Protein AF-A0A940RL13-F1 (afdb_monomer)

Structure (mmCIF, N/CA/C/O backbone):
data_AF-A0A940RL13-F1
#
_entry.id   AF-A0A940RL13-F1
#
loop_
_atom_site.group_PDB
_atom_site.id
_atom_site.type_symbol
_atom_site.label_atom_id
_atom_site.label_alt_id
_atom_site.label_comp_id
_atom_site.label_asym_id
_atom_site.label_entity_id
_atom_site.label_seq_id
_atom_site.pdbx_PDB_ins_code
_atom_site.Cartn_x
_atom_site.Cartn_y
_atom_site.Cartn_z
_atom_site.occupancy
_atom_site.B_iso_or_equiv
_atom_site.auth_seq_id
_atom_site.auth_comp_id
_atom_site.auth_asym_id
_atom_site.auth_atom_id
_atom_site.pdbx_PDB_model_num
ATOM 1 N N . VAL A 1 1 ? 12.284 7.399 19.254 1.00 40.88 1 VAL A N 1
ATOM 2 C CA . VAL A 1 1 ? 10.807 7.365 19.221 1.00 40.88 1 VAL A CA 1
ATOM 3 C C . VAL A 1 1 ? 10.399 5.903 19.223 1.00 40.88 1 VAL A C 1
ATOM 5 O O . VAL A 1 1 ? 10.603 5.242 18.223 1.00 40.88 1 VAL A O 1
ATOM 8 N N . GLN A 1 2 ? 10.009 5.379 20.385 1.00 35.00 2 GLN A N 1
ATOM 9 C CA . GLN A 1 2 ? 9.310 4.099 20.579 1.00 35.00 2 GLN A CA 1
ATOM 10 C C . GLN A 1 2 ? 9.005 4.030 22.080 1.00 35.00 2 GLN A C 1
ATOM 12 O O . GLN A 1 2 ? 9.898 3.815 22.903 1.00 35.00 2 GLN A O 1
ATOM 17 N N . GLN A 1 3 ? 7.773 4.398 22.438 1.00 38.47 3 GLN A N 1
ATOM 18 C CA . GLN A 1 3 ? 7.224 4.190 23.774 1.00 38.47 3 GLN A CA 1
ATOM 19 C C . GLN A 1 3 ? 6.651 2.775 23.793 1.00 38.47 3 GLN A C 1
ATOM 21 O O . GLN A 1 3 ? 5.672 2.496 23.108 1.00 38.47 3 GLN A O 1
ATOM 26 N N . GLN A 1 4 ? 7.290 1.881 24.542 1.00 43.41 4 GLN A N 1
ATOM 27 C CA . GLN A 1 4 ? 6.760 0.554 24.825 1.00 43.41 4 GLN A CA 1
ATOM 28 C C . GLN A 1 4 ? 5.646 0.729 25.868 1.00 43.41 4 GLN A C 1
ATOM 30 O O . GLN A 1 4 ? 5.926 0.920 27.049 1.00 43.41 4 GLN A O 1
ATOM 35 N N . HIS A 1 5 ? 4.389 0.749 25.425 1.00 49.38 5 HIS A N 1
ATOM 36 C CA . HIS A 1 5 ? 3.234 0.679 26.318 1.00 49.38 5 HIS A CA 1
ATOM 37 C C . HIS A 1 5 ? 3.115 -0.760 26.831 1.00 49.38 5 HIS A C 1
ATOM 39 O O . HIS A 1 5 ? 2.749 -1.659 26.078 1.00 49.38 5 HIS A O 1
ATOM 45 N N . VAL A 1 6 ? 3.454 -0.980 28.100 1.00 41.53 6 VAL A N 1
ATOM 46 C CA . VAL A 1 6 ? 3.136 -2.218 28.819 1.00 41.53 6 VAL A CA 1
ATOM 47 C C . VAL A 1 6 ? 1.860 -1.931 29.604 1.00 41.53 6 VAL A C 1
ATOM 49 O O . VAL A 1 6 ? 1.894 -1.181 30.577 1.00 41.53 6 VAL A O 1
ATOM 52 N N . LEU A 1 7 ? 0.722 -2.441 29.129 1.00 40.34 7 LEU A N 1
ATOM 53 C CA . LEU A 1 7 ? -0.532 -2.412 29.880 1.00 40.34 7 LEU A CA 1
ATOM 54 C C . LEU A 1 7 ? -0.544 -3.622 30.819 1.00 40.34 7 LEU A C 1
ATOM 56 O O . LEU A 1 7 ? -0.651 -4.752 30.350 1.00 40.34 7 LEU A O 1
ATOM 60 N N . ASP A 1 8 ? -0.437 -3.383 32.123 1.00 38.22 8 ASP A N 1
ATOM 61 C CA . ASP A 1 8 ? -0.826 -4.353 33.149 1.00 38.22 8 ASP A CA 1
ATOM 62 C C . ASP A 1 8 ? -2.214 -3.970 33.692 1.00 38.22 8 ASP A C 1
ATOM 64 O O . ASP A 1 8 ? -2.566 -2.789 33.769 1.00 38.22 8 ASP A O 1
ATOM 68 N N . VAL A 1 9 ? -3.008 -4.985 34.028 1.00 47.19 9 VAL A N 1
ATOM 69 C CA . VAL A 1 9 ? -4.475 -5.043 34.211 1.00 47.19 9 VAL A CA 1
ATOM 70 C C . VAL A 1 9 ? -4.985 -4.261 35.443 1.00 47.19 9 VAL A C 1
ATOM 72 O O . VAL A 1 9 ? -6.098 -4.446 35.920 1.00 47.19 9 VAL A O 1
ATOM 75 N N . ALA A 1 10 ? -4.212 -3.303 35.943 1.00 46.81 10 ALA A N 1
ATOM 76 C CA . ALA A 1 10 ? -4.573 -2.474 37.084 1.00 46.81 10 ALA A CA 1
ATOM 77 C C . ALA A 1 10 ? -4.291 -0.990 36.826 1.00 46.81 10 ALA A C 1
ATOM 79 O O . ALA A 1 10 ? -3.520 -0.400 37.564 1.00 46.81 10 ALA A O 1
ATOM 80 N N . GLY A 1 11 ? -4.897 -0.383 35.795 1.00 46.47 11 GLY A N 1
ATOM 81 C CA . GLY A 1 11 ? -5.162 1.071 35.693 1.00 46.47 11 GLY A CA 1
ATOM 82 C C . GLY A 1 11 ? -4.021 2.062 35.996 1.00 46.47 11 GLY A C 1
ATOM 83 O O . GLY A 1 11 ? -4.283 3.238 36.244 1.00 46.47 11 GLY A O 1
ATOM 84 N N . GLN A 1 12 ? -2.764 1.621 36.015 1.00 47.00 12 GLN A N 1
ATOM 85 C CA . GLN A 1 12 ? -1.610 2.404 36.439 1.00 47.00 12 GLN A CA 1
ATOM 86 C C . GLN A 1 12 ? -0.786 2.763 35.207 1.00 47.00 12 GLN A C 1
ATOM 88 O O . GLN A 1 12 ? 0.072 2.004 34.765 1.00 47.00 12 GLN A O 1
ATOM 93 N N . HIS A 1 13 ? -1.030 3.950 34.653 1.00 48.72 13 HIS A N 1
ATOM 94 C CA . HIS A 1 13 ? -0.157 4.521 33.633 1.00 48.72 13 HIS A CA 1
ATOM 95 C C . HIS A 1 13 ? 1.054 5.176 34.306 1.00 48.72 13 HIS A C 1
ATOM 97 O O . HIS A 1 13 ? 0.957 6.259 34.884 1.00 48.72 13 HIS A O 1
ATOM 103 N N . THR A 1 14 ? 2.211 4.520 34.236 1.00 49.84 14 THR A N 1
ATOM 104 C CA . THR A 1 14 ? 3.496 5.095 34.649 1.00 49.84 14 THR A CA 1
ATOM 105 C C . THR A 1 14 ? 4.207 5.683 33.429 1.00 49.84 14 THR A C 1
ATOM 107 O O . THR A 1 14 ? 4.669 4.970 32.543 1.00 49.84 14 THR A O 1
ATOM 110 N N . ALA A 1 15 ? 4.295 7.013 33.359 1.00 57.09 15 ALA A N 1
ATOM 111 C CA . ALA A 1 15 ? 5.111 7.705 32.363 1.00 57.09 15 ALA A CA 1
ATOM 112 C C . ALA A 1 15 ? 6.451 8.114 32.999 1.00 57.09 15 ALA A C 1
ATOM 114 O O . ALA A 1 15 ? 6.479 8.855 33.983 1.00 57.09 15 ALA A O 1
ATOM 115 N N . LYS A 1 16 ? 7.569 7.622 32.448 1.00 54.94 16 LYS A N 1
ATOM 116 C CA . LYS A 1 16 ? 8.929 7.915 32.927 1.00 54.94 16 LYS A CA 1
ATOM 117 C C . LYS A 1 16 ? 9.652 8.850 31.962 1.00 54.94 16 LYS A C 1
ATOM 119 O O . LYS A 1 16 ? 9.916 8.485 30.816 1.00 54.94 16 LYS A O 1
ATOM 124 N N . ASP A 1 17 ? 10.016 10.039 32.438 1.00 56.97 17 ASP A N 1
ATOM 125 C CA . ASP A 1 17 ? 10.843 10.980 31.681 1.00 56.97 17 ASP A CA 1
ATOM 126 C C . ASP A 1 17 ? 12.296 10.473 31.594 1.00 56.97 17 ASP A C 1
ATOM 128 O O . ASP A 1 17 ? 12.980 10.288 32.606 1.00 56.97 17 ASP A O 1
ATOM 132 N N . LYS A 1 18 ? 12.783 10.238 30.367 1.00 60.12 18 LYS A N 1
ATOM 133 C CA . LYS A 1 18 ? 14.113 9.658 30.097 1.00 60.12 18 LYS A CA 1
ATOM 134 C C . LYS A 1 18 ? 15.297 10.595 30.392 1.00 60.12 18 LYS A C 1
ATOM 136 O O . LYS A 1 18 ? 16.425 10.114 30.392 1.00 60.12 18 LYS A O 1
ATOM 141 N N . LYS A 1 19 ? 15.090 11.899 30.615 1.00 53.28 19 LYS A N 1
ATOM 142 C CA . LYS A 1 19 ? 16.177 12.871 30.856 1.00 53.28 19 LYS A CA 1
ATOM 143 C C . LYS A 1 19 ? 16.410 13.155 32.335 1.00 53.28 19 LYS A C 1
ATOM 145 O O . LYS A 1 19 ? 17.536 13.444 32.723 1.00 53.28 19 LYS A O 1
ATOM 150 N N . THR A 1 20 ? 15.359 13.109 33.146 1.00 64.19 20 THR A N 1
ATOM 151 C CA . THR A 1 20 ? 15.412 13.567 34.544 1.00 64.19 20 THR A CA 1
ATOM 152 C C . THR A 1 20 ? 15.203 12.454 35.567 1.00 64.19 20 THR A C 1
ATOM 154 O O . THR A 1 20 ? 15.427 12.680 36.754 1.00 64.19 20 THR A O 1
ATOM 157 N N . GLY A 1 21 ? 14.782 11.259 35.132 1.00 59.19 21 GLY A N 1
ATOM 158 C CA . GLY A 1 21 ? 14.580 10.094 36.001 1.00 59.19 21 GLY A CA 1
ATOM 159 C C . GLY A 1 21 ? 13.441 10.246 37.015 1.00 59.19 21 GLY A C 1
ATOM 160 O O . GLY A 1 21 ? 13.235 9.350 37.828 1.00 59.19 21 GLY A O 1
ATOM 161 N N . LYS A 1 22 ? 12.701 11.361 36.976 1.00 48.59 22 LYS A N 1
ATOM 162 C CA . LYS A 1 22 ? 11.589 11.641 37.884 1.00 48.59 22 LYS A CA 1
ATOM 163 C C . LYS A 1 22 ? 10.334 10.920 37.402 1.00 48.59 22 LYS A C 1
ATOM 165 O O . LYS A 1 22 ? 9.894 11.108 36.270 1.00 48.59 22 LYS A O 1
ATOM 170 N N . GLU A 1 23 ? 9.761 10.114 38.283 1.00 54.97 23 GLU A N 1
ATOM 171 C CA . GLU A 1 23 ? 8.520 9.377 3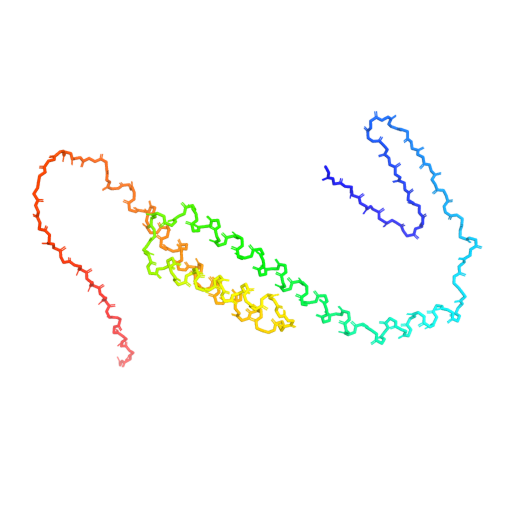8.055 1.00 54.97 23 GLU A CA 1
ATOM 172 C C . GLU A 1 23 ? 7.354 10.206 38.607 1.00 54.97 23 GLU A C 1
ATOM 174 O O . GLU A 1 23 ? 7.341 10.568 39.783 1.00 54.97 23 GLU A O 1
ATOM 179 N N . GLN A 1 24 ? 6.393 10.559 37.752 1.00 48.66 24 GLN A N 1
ATOM 180 C CA . GLN A 1 24 ? 5.153 11.219 38.164 1.00 48.66 24 GLN A CA 1
ATOM 181 C C . GLN A 1 24 ? 4.047 10.164 38.180 1.00 48.66 24 GLN A C 1
ATOM 183 O O . GLN A 1 24 ? 3.659 9.643 37.134 1.00 48.66 24 GLN A O 1
ATOM 188 N N . LYS A 1 25 ? 3.573 9.807 39.377 1.00 48.78 25 LYS A N 1
ATOM 189 C CA . LYS A 1 25 ? 2.504 8.823 39.566 1.00 48.78 25 LYS A CA 1
ATOM 190 C C . LYS A 1 25 ? 1.153 9.526 39.455 1.00 48.78 25 LYS A C 1
ATOM 192 O O . LYS A 1 25 ? 0.748 10.231 40.375 1.00 48.78 25 LYS A O 1
ATOM 197 N N . VAL A 1 26 ? 0.463 9.330 38.335 1.00 51.97 26 VAL A N 1
ATOM 198 C CA . VAL A 1 26 ? -0.930 9.762 38.168 1.00 51.97 26 VAL A CA 1
ATOM 199 C C . VAL A 1 26 ? -1.825 8.597 38.584 1.00 51.97 26 VAL A C 1
ATOM 201 O O . VAL A 1 26 ? -1.877 7.569 37.917 1.00 51.97 26 VAL A O 1
ATOM 204 N N . GLU A 1 27 ? -2.483 8.728 39.733 1.00 48.16 27 GLU A N 1
ATOM 205 C CA . GLU A 1 27 ? -3.455 7.752 40.227 1.00 48.16 27 GLU A CA 1
ATOM 206 C C . GLU A 1 27 ? -4.836 8.095 39.658 1.00 48.16 27 GLU A C 1
ATOM 208 O O . GLU A 1 27 ? -5.444 9.095 40.047 1.00 48.16 27 GLU A O 1
ATOM 213 N N . ILE A 1 28 ? -5.332 7.283 38.720 1.00 55.66 28 ILE A N 1
ATOM 214 C CA . ILE A 1 28 ? -6.688 7.438 38.188 1.00 55.66 28 ILE A CA 1
ATOM 215 C C . ILE A 1 28 ? -7.664 6.838 39.202 1.00 55.66 28 ILE A C 1
ATOM 217 O O . ILE A 1 28 ? -7.886 5.630 39.245 1.00 55.66 28 ILE A O 1
ATOM 221 N N . LYS A 1 29 ? -8.243 7.692 40.051 1.00 49.25 29 LYS A N 1
ATOM 222 C CA . LYS A 1 29 ? -9.356 7.311 40.927 1.00 49.25 29 LYS A CA 1
ATOM 223 C C . LYS A 1 29 ? -10.617 7.188 40.072 1.00 49.25 29 LYS A C 1
ATOM 225 O O . LYS A 1 29 ? -11.125 8.192 39.579 1.00 49.25 29 LYS A O 1
ATOM 230 N N . ALA A 1 30 ? -11.109 5.965 39.886 1.00 57.44 30 ALA A N 1
ATOM 231 C CA . ALA A 1 30 ? -12.357 5.672 39.182 1.00 57.44 30 ALA A CA 1
ATOM 232 C C . ALA A 1 30 ? -13.565 6.175 39.998 1.00 57.44 30 ALA A C 1
ATOM 234 O O . ALA A 1 30 ? -14.191 5.426 40.738 1.00 57.44 30 ALA A O 1
ATOM 235 N N . GLY A 1 31 ? -13.847 7.478 39.927 1.00 57.78 31 GLY A N 1
ATOM 236 C CA . GLY A 1 31 ? -14.947 8.129 40.649 1.00 57.78 31 GLY A CA 1
ATOM 237 C C . GLY A 1 31 ? -16.242 8.297 39.847 1.00 57.78 31 GLY A C 1
ATOM 238 O O . GLY A 1 31 ? -17.158 8.951 40.325 1.00 57.78 31 GLY A O 1
ATOM 239 N N . SER A 1 32 ? -16.321 7.766 38.626 1.00 59.91 32 SER A N 1
ATOM 240 C CA . SER A 1 32 ? -17.469 7.928 37.724 1.00 59.91 32 SER A CA 1
ATOM 241 C C . SER A 1 32 ? -17.400 6.855 36.635 1.00 59.91 32 SER A C 1
ATOM 243 O O . SER A 1 32 ? -16.979 7.126 35.511 1.00 59.91 32 SER A O 1
ATOM 245 N N . GLY A 1 33 ? -17.705 5.610 36.998 1.00 72.81 33 GLY A N 1
ATOM 246 C CA . GLY A 1 33 ? -17.851 4.522 36.031 1.00 72.81 33 GLY A CA 1
ATOM 247 C C . GLY A 1 33 ? -19.223 4.566 35.360 1.00 72.81 33 GLY A C 1
ATOM 248 O O . GLY A 1 33 ? -20.186 5.021 35.974 1.00 72.81 33 GLY A O 1
ATOM 249 N N . LEU A 1 34 ? -19.283 4.091 34.114 1.00 70.69 34 LEU A N 1
ATOM 250 C CA . LEU A 1 34 ? -20.528 3.802 33.397 1.00 70.69 34 LEU A CA 1
ATOM 251 C C . LEU A 1 34 ? -21.425 2.912 34.270 1.00 70.69 34 LEU A C 1
ATOM 253 O O . LEU A 1 34 ? -20.926 1.982 34.907 1.00 70.69 34 LEU A O 1
ATOM 257 N N . SER A 1 35 ? -22.726 3.189 34.304 1.00 78.88 35 SER A N 1
ATOM 258 C CA . SER A 1 35 ? -23.694 2.287 34.938 1.00 78.88 35 SER A CA 1
ATOM 259 C C . SER A 1 35 ? -23.798 0.961 34.176 1.00 78.88 35 SER A C 1
ATOM 261 O O . SER A 1 35 ? -23.506 0.908 32.982 1.00 78.88 35 SER A O 1
ATOM 263 N N . ASP A 1 36 ? -24.245 -0.114 34.833 1.00 75.25 36 ASP A N 1
ATOM 264 C CA . ASP A 1 36 ? -24.417 -1.426 34.185 1.00 75.25 36 ASP A CA 1
ATOM 265 C C . ASP A 1 36 ? -25.335 -1.348 32.946 1.00 75.25 36 ASP A C 1
ATOM 267 O O . ASP A 1 36 ? -25.079 -2.012 31.941 1.00 75.25 36 ASP A O 1
ATOM 271 N N . ASP A 1 37 ? -26.349 -0.476 32.975 1.00 78.94 37 ASP A N 1
ATOM 272 C CA . ASP A 1 37 ? -27.237 -0.200 31.838 1.00 78.94 37 ASP A CA 1
ATOM 273 C C . ASP A 1 37 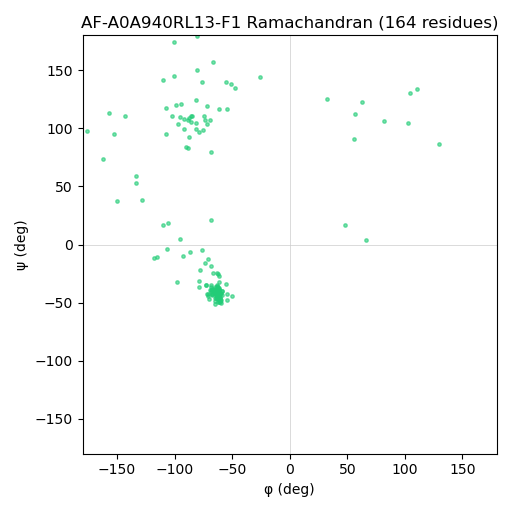? -26.513 0.505 30.675 1.00 78.94 37 ASP A C 1
ATOM 275 O O . ASP A 1 37 ? -26.748 0.193 29.505 1.00 78.94 37 ASP A O 1
ATOM 279 N N . GLU A 1 38 ? -25.612 1.447 30.971 1.00 78.88 38 GLU A N 1
ATOM 280 C CA . GLU A 1 38 ? -24.761 2.086 29.960 1.00 78.88 38 GLU A CA 1
ATOM 281 C C . GLU A 1 38 ? -23.740 1.101 29.386 1.00 78.88 38 GLU A C 1
ATOM 283 O O . GLU A 1 38 ? -23.523 1.094 28.176 1.00 78.88 38 GLU A O 1
ATOM 288 N N . ILE A 1 39 ? -23.170 0.225 30.220 1.00 80.31 39 ILE A N 1
ATOM 289 C CA . ILE A 1 39 ? -22.266 -0.842 29.778 1.00 80.31 39 ILE A CA 1
ATOM 290 C C . ILE A 1 39 ? -23.000 -1.781 28.817 1.00 80.31 39 ILE A C 1
ATOM 292 O O . ILE A 1 39 ? -22.483 -2.069 27.740 1.00 80.31 39 ILE A O 1
ATOM 296 N N . GLN A 1 40 ? -24.213 -2.228 29.153 1.00 82.06 40 GLN A N 1
ATOM 297 C CA . GLN A 1 40 ? -24.986 -3.112 28.276 1.00 82.06 40 GLN A CA 1
ATOM 298 C C . GLN A 1 40 ? -25.376 -2.445 26.955 1.00 82.06 40 GLN A C 1
ATOM 300 O O . GLN A 1 40 ? -25.283 -3.088 25.908 1.00 82.06 40 GLN A O 1
ATOM 305 N N . ARG A 1 41 ? -25.754 -1.159 26.977 1.00 84.94 41 ARG A N 1
ATOM 306 C CA . ARG A 1 41 ? -26.000 -0.396 25.742 1.00 84.94 41 ARG A CA 1
ATOM 307 C C . ARG A 1 41 ? -24.744 -0.280 24.887 1.00 84.94 41 ARG A C 1
ATOM 309 O O . ARG A 1 41 ? -24.805 -0.586 23.705 1.00 84.94 41 ARG A O 1
ATOM 316 N N . MET A 1 42 ? -23.600 0.061 25.482 1.00 82.50 42 MET A N 1
ATOM 317 C CA . MET A 1 42 ? -22.331 0.139 24.752 1.00 82.50 42 MET A CA 1
ATOM 318 C C . MET A 1 42 ? -21.912 -1.208 24.159 1.00 82.50 42 MET A C 1
ATOM 320 O O . MET A 1 42 ? -21.368 -1.238 23.060 1.00 82.50 42 MET A O 1
ATOM 324 N N . VAL A 1 43 ? -22.169 -2.321 24.856 1.00 85.38 43 VAL A N 1
ATOM 325 C CA . VAL A 1 43 ? -21.905 -3.663 24.319 1.00 85.38 43 VAL A CA 1
ATOM 326 C C . VAL A 1 43 ? -22.798 -3.934 23.112 1.00 85.38 43 VAL A C 1
ATOM 328 O O . VAL A 1 43 ? -22.269 -4.283 22.064 1.00 85.38 43 VAL A O 1
ATOM 331 N N . ALA A 1 44 ? -24.113 -3.729 23.227 1.00 86.44 44 ALA A N 1
ATOM 332 C CA . ALA A 1 44 ? -25.059 -3.972 22.136 1.00 86.44 44 ALA A CA 1
ATOM 333 C C . ALA A 1 44 ? -24.770 -3.101 20.900 1.00 86.44 44 ALA A C 1
ATOM 335 O O . ALA A 1 44 ? -24.758 -3.613 19.779 1.00 86.44 44 ALA A O 1
ATOM 336 N N . ASP A 1 45 ? -24.466 -1.818 21.106 1.00 81.81 45 ASP A N 1
ATOM 337 C CA . ASP A 1 45 ? -24.097 -0.892 20.033 1.00 81.81 45 ASP A CA 1
ATOM 338 C C . ASP A 1 45 ? -22.779 -1.324 19.368 1.00 81.81 45 ASP A C 1
ATOM 340 O O . ASP A 1 45 ? -22.679 -1.371 18.140 1.00 81.81 45 ASP A O 1
ATOM 344 N N . ALA A 1 46 ? -21.779 -1.735 20.157 1.00 82.94 46 ALA A N 1
ATOM 345 C CA . ALA A 1 46 ? -20.526 -2.262 19.622 1.00 82.94 46 ALA A CA 1
ATOM 346 C C . ALA A 1 46 ? -20.730 -3.560 18.827 1.00 82.94 46 ALA A C 1
ATOM 348 O O . ALA A 1 46 ? -20.036 -3.781 17.838 1.00 82.94 46 ALA A O 1
ATOM 349 N N . GLU A 1 47 ? -21.666 -4.430 19.222 1.00 82.88 47 GLU A N 1
ATOM 350 C CA . GLU A 1 47 ? -21.983 -5.637 18.451 1.00 82.88 47 GLU A CA 1
ATOM 351 C C . GLU A 1 47 ? -22.660 -5.305 17.122 1.00 82.88 47 GLU A C 1
ATOM 353 O O . GLU A 1 47 ? -22.321 -5.914 16.105 1.00 82.88 47 GLU A O 1
ATOM 358 N N . ALA A 1 48 ? -23.579 -4.336 17.130 1.00 84.25 48 ALA A N 1
ATOM 359 C CA . ALA A 1 48 ? -24.315 -3.903 15.949 1.00 84.25 48 ALA A CA 1
ATOM 360 C C . ALA A 1 48 ? -23.395 -3.271 14.891 1.00 84.25 48 ALA A C 1
ATOM 362 O O . ALA A 1 48 ? -23.578 -3.513 13.699 1.00 84.25 48 ALA A O 1
ATOM 363 N N . HIS A 1 49 ? -22.373 -2.524 15.320 1.00 83.56 49 HIS A N 1
ATOM 364 C CA . HIS A 1 49 ? -21.414 -1.872 14.422 1.00 83.56 49 HIS A CA 1
ATOM 365 C C . HIS A 1 49 ? -20.158 -2.701 14.130 1.00 83.56 49 HIS A C 1
ATOM 367 O O . HIS A 1 49 ? -19.421 -2.388 13.197 1.00 83.56 49 HIS A O 1
ATOM 373 N N . ARG A 1 50 ? -19.935 -3.812 14.846 1.00 84.69 50 ARG A N 1
ATOM 374 C CA . ARG A 1 50 ? -18.745 -4.669 14.703 1.00 84.69 50 ARG A CA 1
ATOM 375 C C . ARG A 1 50 ? -18.449 -5.065 13.259 1.00 84.69 50 ARG A C 1
ATOM 377 O O . ARG A 1 50 ? -17.291 -5.078 12.848 1.00 84.69 50 ARG A O 1
ATOM 384 N N . GLU A 1 51 ? -19.471 -5.459 12.503 1.00 82.19 51 GLU A N 1
ATOM 385 C C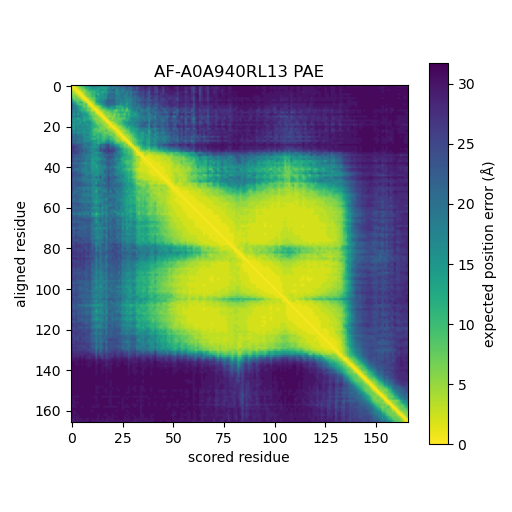A . GLU A 1 51 ? -19.284 -5.906 11.119 1.00 82.19 51 GLU A CA 1
ATOM 386 C C . GLU A 1 51 ? -18.972 -4.752 10.163 1.00 82.19 51 GLU A C 1
ATOM 388 O O . GLU A 1 51 ? -18.194 -4.929 9.225 1.00 82.19 51 GLU A O 1
ATOM 393 N N . GLU A 1 52 ? -19.558 -3.579 10.397 1.00 82.62 52 GLU A N 1
ATOM 394 C CA . GLU A 1 52 ? -19.307 -2.371 9.611 1.00 82.62 52 GLU A CA 1
ATOM 395 C C . GLU A 1 52 ? -17.899 -1.833 9.883 1.00 82.62 52 GLU A C 1
ATOM 397 O O . GLU A 1 52 ? -17.124 -1.640 8.945 1.00 82.62 52 GLU A O 1
ATOM 402 N N . ASP A 1 53 ? -1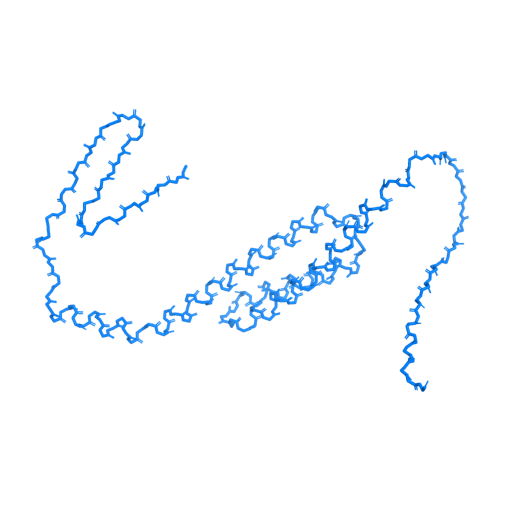7.520 -1.735 11.159 1.00 86.19 53 ASP A N 1
ATOM 403 C CA . ASP A 1 53 ? -16.178 -1.348 11.596 1.00 86.19 53 ASP A CA 1
ATOM 404 C C . ASP A 1 53 ? -15.119 -2.305 11.051 1.00 86.19 53 ASP A C 1
ATOM 406 O O . ASP A 1 53 ? -14.060 -1.876 10.592 1.00 86.19 53 ASP A O 1
ATOM 410 N N . LYS A 1 54 ? -15.409 -3.613 11.039 1.00 86.56 54 LYS A N 1
ATOM 411 C CA . LYS A 1 54 ? -14.509 -4.615 10.463 1.00 86.56 54 LYS A CA 1
ATOM 412 C C . LYS A 1 54 ? -14.319 -4.400 8.962 1.00 86.56 54 LYS A C 1
ATOM 414 O O . LYS A 1 54 ? -13.184 -4.409 8.494 1.00 86.56 54 LYS A O 1
ATOM 419 N N . LYS A 1 55 ? -15.397 -4.168 8.206 1.00 86.38 55 LYS A N 1
ATOM 420 C CA . LYS A 1 55 ? -15.310 -3.882 6.762 1.00 86.38 55 LYS A CA 1
ATOM 421 C C . LYS A 1 55 ? -14.533 -2.598 6.488 1.00 86.38 55 LYS A C 1
ATOM 423 O O . LYS A 1 55 ? -13.691 -2.579 5.593 1.00 86.38 55 LYS A O 1
ATOM 428 N N . PHE A 1 56 ? -14.777 -1.549 7.270 1.00 87.56 56 PHE A N 1
ATOM 429 C CA . PHE A 1 56 ? -14.051 -0.290 7.150 1.00 87.56 56 PHE A CA 1
ATOM 430 C C . PHE A 1 56 ? -12.562 -0.466 7.471 1.00 87.56 56 PHE A C 1
ATOM 432 O O . PHE A 1 56 ? -11.704 -0.000 6.722 1.00 87.56 56 PHE A O 1
ATOM 439 N N . HIS A 1 57 ? -12.243 -1.197 8.540 1.00 90.00 57 HIS A N 1
ATOM 440 C CA . HIS A 1 57 ? -10.867 -1.503 8.916 1.00 90.00 57 HIS A CA 1
ATOM 441 C C . HIS A 1 57 ? -10.137 -2.286 7.820 1.00 90.00 57 HIS A C 1
ATOM 443 O O . HIS A 1 57 ? -9.022 -1.930 7.446 1.00 90.00 57 HIS A O 1
ATOM 449 N N . GLU A 1 58 ? -10.783 -3.308 7.257 1.00 90.31 58 GLU A N 1
ATOM 450 C CA . GLU A 1 58 ? -10.233 -4.091 6.149 1.00 90.31 58 GLU A CA 1
ATOM 451 C C . GLU A 1 58 ? -10.019 -3.246 4.885 1.00 90.31 58 GLU A C 1
ATOM 453 O O . GLU A 1 58 ? -9.003 -3.408 4.210 1.00 90.31 58 GLU A O 1
ATOM 458 N N . LEU A 1 59 ? -10.928 -2.317 4.572 1.00 90.75 59 LEU A N 1
ATOM 459 C CA . LEU A 1 59 ? -10.765 -1.387 3.451 1.00 90.75 59 LEU A CA 1
ATOM 460 C C . LEU A 1 59 ? -9.568 -0.451 3.667 1.00 90.75 59 LEU A C 1
ATOM 462 O O . LEU A 1 59 ? -8.753 -0.265 2.765 1.00 90.75 59 LEU A O 1
ATOM 466 N N . VAL A 1 60 ? -9.435 0.127 4.863 1.00 92.19 60 VAL A N 1
ATOM 467 C CA . VAL A 1 60 ? -8.302 1.000 5.210 1.00 92.19 60 VAL A CA 1
ATOM 468 C C . VAL A 1 60 ? -6.985 0.227 5.166 1.00 92.19 60 VAL A C 1
ATOM 470 O O . VAL A 1 60 ? -5.981 0.745 4.676 1.00 92.19 60 VAL A O 1
ATOM 473 N N . GLN A 1 61 ? -6.972 -1.020 5.634 1.00 92.25 61 GLN A N 1
ATOM 474 C CA . GLN A 1 61 ? -5.799 -1.882 5.542 1.00 92.25 61 GLN A CA 1
ATOM 475 C C . GLN A 1 61 ? -5.415 -2.155 4.082 1.00 92.25 61 GLN A C 1
ATOM 477 O O . GLN A 1 61 ? -4.244 -1.994 3.737 1.00 92.25 61 GLN A O 1
ATOM 482 N N . ALA A 1 62 ? -6.386 -2.495 3.228 1.00 92.75 62 ALA A N 1
ATOM 483 C CA . ALA A 1 62 ? -6.156 -2.709 1.801 1.00 92.75 62 ALA A CA 1
ATOM 484 C C . ALA A 1 62 ? -5.612 -1.443 1.114 1.00 92.75 62 ALA A C 1
ATOM 486 O O . ALA A 1 62 ? -4.653 -1.526 0.350 1.00 92.75 62 ALA A O 1
ATOM 487 N N . ARG A 1 63 ? -6.153 -0.259 1.442 1.00 93.31 63 ARG A N 1
ATOM 488 C CA . ARG A 1 63 ? -5.648 1.033 0.943 1.00 93.31 63 ARG A CA 1
ATOM 489 C C . ARG A 1 63 ? -4.196 1.280 1.336 1.00 93.31 63 ARG A C 1
ATOM 491 O O . ARG A 1 63 ? -3.375 1.546 0.470 1.00 93.31 63 ARG A O 1
ATOM 498 N N . ASN A 1 64 ? -3.861 1.118 2.616 1.00 93.94 64 ASN A N 1
ATOM 499 C CA . ASN A 1 64 ? -2.492 1.320 3.101 1.00 93.94 64 ASN A CA 1
ATOM 500 C C . ASN A 1 64 ? -1.492 0.347 2.457 1.00 93.94 64 ASN A C 1
ATOM 502 O O . ASN A 1 64 ? -0.360 0.726 2.161 1.00 93.94 64 ASN A O 1
ATOM 506 N N . GLN A 1 65 ? -1.895 -0.910 2.248 1.00 92.94 65 GLN A N 1
ATOM 507 C CA . GLN A 1 65 ? -1.070 -1.898 1.550 1.00 92.94 65 GLN A CA 1
ATOM 508 C C . GLN A 1 65 ? -0.842 -1.501 0.089 1.00 92.94 65 GLN A C 1
ATOM 510 O O . GLN A 1 65 ? 0.297 -1.513 -0.376 1.00 92.94 65 GLN A O 1
ATOM 515 N N . ALA A 1 66 ? -1.901 -1.097 -0.610 1.00 93.44 66 ALA A N 1
ATOM 516 C CA . ALA A 1 66 ? -1.829 -0.642 -1.992 1.00 93.44 66 ALA A CA 1
ATOM 517 C C . ALA A 1 66 ? -0.992 0.641 -2.154 1.00 93.44 66 ALA A C 1
ATOM 519 O O . ALA A 1 66 ? -0.152 0.696 -3.049 1.00 93.44 66 ALA A O 1
ATOM 520 N N . ASP A 1 67 ? -1.133 1.632 -1.271 1.00 93.94 67 ASP A N 1
ATOM 521 C CA . ASP A 1 67 ? -0.292 2.839 -1.270 1.00 93.94 67 ASP A CA 1
ATOM 522 C C . ASP A 1 67 ? 1.189 2.500 -1.053 1.00 93.94 67 ASP A C 1
ATOM 524 O O . ASP A 1 67 ? 2.072 3.007 -1.754 1.00 93.94 67 ASP A O 1
ATOM 528 N N . GLY A 1 68 ? 1.470 1.601 -0.104 1.00 94.88 68 GLY A N 1
ATOM 529 C CA . GLY A 1 68 ? 2.820 1.096 0.137 1.00 94.88 68 GLY A CA 1
ATOM 530 C C . GLY A 1 68 ? 3.410 0.413 -1.097 1.00 94.88 68 GLY A C 1
ATOM 531 O O . GLY A 1 68 ? 4.574 0.647 -1.432 1.00 94.88 68 GLY A O 1
ATOM 532 N N . LEU A 1 69 ? 2.598 -0.376 -1.806 1.00 93.75 69 LEU A N 1
ATOM 533 C CA . LEU A 1 69 ? 2.990 -1.034 -3.048 1.00 93.75 69 LEU A CA 1
ATOM 534 C C . LEU A 1 69 ? 3.289 -0.016 -4.157 1.00 93.75 69 LEU A C 1
ATOM 536 O O . LEU A 1 69 ? 4.363 -0.079 -4.748 1.00 93.75 69 LEU A O 1
ATOM 540 N N . VAL A 1 70 ? 2.408 0.967 -4.390 1.00 94.81 70 VAL A N 1
ATOM 541 C CA . VAL A 1 70 ? 2.636 2.046 -5.373 1.00 94.81 70 VAL A CA 1
ATOM 542 C C . VAL A 1 70 ? 3.959 2.754 -5.107 1.00 94.81 70 VAL A C 1
ATOM 544 O O . VAL A 1 70 ? 4.753 2.960 -6.028 1.00 94.81 70 VAL A O 1
ATOM 547 N N . HIS A 1 71 ? 4.215 3.119 -3.849 1.00 95.12 71 HIS A N 1
ATOM 548 C CA . HIS A 1 71 ? 5.455 3.782 -3.474 1.00 95.12 71 HIS A CA 1
ATOM 549 C C . HIS A 1 71 ? 6.674 2.894 -3.755 1.00 95.12 71 HIS A C 1
ATOM 551 O O . HIS A 1 71 ? 7.616 3.341 -4.409 1.00 95.12 71 HIS A O 1
ATOM 557 N N . ALA A 1 72 ? 6.651 1.633 -3.311 1.00 92.50 72 ALA A N 1
ATOM 558 C CA . ALA A 1 72 ? 7.746 0.690 -3.530 1.00 92.50 72 ALA A CA 1
ATOM 559 C C . ALA A 1 72 ? 8.039 0.480 -5.023 1.00 92.50 72 ALA A C 1
ATOM 561 O O . ALA A 1 72 ? 9.197 0.519 -5.442 1.00 92.50 72 ALA A O 1
ATOM 562 N N . THR A 1 73 ? 7.002 0.325 -5.848 1.00 91.75 73 THR A N 1
ATOM 563 C CA . THR A 1 73 ? 7.172 0.129 -7.289 1.00 91.75 73 THR A CA 1
ATOM 564 C C . THR A 1 73 ? 7.684 1.390 -7.989 1.00 91.75 73 THR A C 1
ATOM 566 O O . THR A 1 73 ? 8.563 1.294 -8.843 1.00 91.75 73 THR A O 1
ATOM 569 N N . ARG A 1 74 ? 7.220 2.588 -7.604 1.00 93.19 74 ARG A N 1
ATOM 570 C CA . ARG A 1 74 ? 7.769 3.860 -8.116 1.00 93.19 74 ARG A CA 1
ATOM 571 C C . ARG A 1 74 ? 9.246 4.037 -7.772 1.00 93.19 74 ARG A C 1
ATOM 573 O O . ARG A 1 74 ? 10.027 4.470 -8.624 1.00 93.19 74 ARG A O 1
ATOM 580 N N . SER A 1 75 ? 9.642 3.681 -6.550 1.00 92.44 75 SER A N 1
ATOM 581 C CA . SER A 1 75 ? 11.052 3.657 -6.153 1.00 92.44 75 SER A CA 1
ATOM 582 C C . SER A 1 75 ? 11.848 2.686 -7.026 1.00 92.44 75 SER A C 1
ATOM 584 O O . SER A 1 75 ? 12.866 3.083 -7.585 1.00 92.44 75 SER A O 1
ATOM 586 N N . ALA A 1 76 ? 11.342 1.471 -7.253 1.00 88.62 76 ALA A N 1
ATOM 587 C CA . ALA A 1 76 ? 12.001 0.488 -8.113 1.00 88.62 76 ALA A CA 1
ATOM 588 C C . ALA A 1 76 ? 12.161 0.969 -9.569 1.00 88.62 76 ALA A C 1
ATOM 590 O O . ALA A 1 76 ? 13.216 0.759 -10.166 1.00 88.62 76 ALA A O 1
ATOM 591 N N . ILE A 1 77 ? 11.167 1.663 -10.139 1.00 90.38 77 ILE A N 1
ATOM 592 C CA . ILE A 1 77 ? 11.290 2.288 -11.471 1.00 90.38 77 ILE A CA 1
ATOM 593 C C . ILE A 1 77 ? 12.370 3.375 -11.457 1.00 90.38 77 ILE A C 1
ATOM 595 O O . ILE A 1 77 ? 13.155 3.477 -12.393 1.00 90.38 77 ILE A O 1
ATOM 599 N N . THR A 1 78 ? 12.453 4.173 -10.395 1.00 90.19 78 THR A N 1
ATOM 600 C CA . THR A 1 78 ? 13.468 5.233 -10.289 1.00 90.19 78 THR A CA 1
ATOM 601 C C . THR A 1 78 ? 14.883 4.652 -10.192 1.00 90.19 78 THR A C 1
ATOM 603 O O . THR A 1 78 ? 15.814 5.173 -10.802 1.00 90.19 78 THR A O 1
ATOM 606 N N . GLU A 1 79 ? 15.049 3.554 -9.453 1.00 88.12 79 GLU A N 1
ATOM 607 C CA . GLU A 1 79 ? 16.344 2.903 -9.218 1.00 88.12 79 GLU A CA 1
ATOM 608 C C . GLU A 1 79 ? 16.814 2.039 -10.396 1.00 88.12 79 GLU A C 1
ATOM 610 O O . GLU A 1 79 ? 18.011 1.978 -10.692 1.00 88.12 79 GLU A O 1
ATOM 615 N N . HIS A 1 80 ? 15.886 1.362 -11.076 1.00 85.06 80 HIS A N 1
ATOM 616 C CA . HIS A 1 80 ? 16.205 0.358 -12.092 1.00 85.06 80 HIS A CA 1
ATOM 617 C C . HIS A 1 80 ? 15.697 0.696 -13.495 1.00 85.06 80 HIS A C 1
ATOM 619 O O . HIS A 1 80 ? 16.118 0.054 -14.453 1.00 85.06 80 HIS A O 1
ATOM 625 N N . GLY A 1 81 ? 14.841 1.706 -13.658 1.00 82.62 81 GLY A N 1
ATOM 626 C CA . GLY A 1 81 ? 14.172 2.015 -14.925 1.00 82.62 81 GLY A CA 1
ATOM 627 C C . GLY A 1 81 ? 15.121 2.362 -16.072 1.00 82.62 81 GLY A C 1
ATOM 628 O O . GLY A 1 81 ? 14.831 2.066 -17.220 1.00 82.62 81 GLY A O 1
ATOM 629 N N . SER A 1 82 ? 16.313 2.891 -15.797 1.00 85.31 82 SER A N 1
ATOM 630 C CA . SER A 1 82 ? 17.322 3.114 -16.846 1.00 85.31 82 SER A CA 1
ATOM 631 C C . SER A 1 82 ? 17.900 1.822 -17.438 1.00 85.31 82 SER A C 1
ATOM 633 O O . SER A 1 82 ? 18.489 1.854 -18.515 1.00 85.31 82 SER A O 1
ATOM 635 N N . LYS A 1 83 ? 17.748 0.692 -16.738 1.00 84.81 83 LYS A N 1
ATOM 636 C CA . LYS A 1 83 ? 18.277 -0.626 -17.112 1.00 84.81 83 LYS A CA 1
ATOM 637 C C . LYS A 1 83 ? 17.196 -1.588 -17.609 1.00 84.81 83 LYS A C 1
ATOM 639 O O . LYS A 1 83 ? 17.510 -2.716 -17.976 1.00 84.81 83 LYS A O 1
ATOM 644 N N . VAL A 1 84 ? 15.933 -1.172 -17.574 1.00 86.62 84 VAL A N 1
ATOM 645 C CA . VAL A 1 84 ? 14.775 -2.009 -17.887 1.00 86.62 84 VAL A CA 1
ATOM 646 C C . VAL A 1 84 ? 14.154 -1.553 -19.214 1.00 86.62 84 VAL A C 1
ATOM 648 O O . VAL A 1 84 ? 14.086 -0.350 -19.469 1.00 86.62 84 VAL A O 1
ATOM 651 N N . PRO A 1 85 ? 13.678 -2.479 -20.068 1.00 87.56 85 PRO A N 1
ATOM 652 C CA . PRO A 1 85 ? 12.957 -2.128 -21.286 1.00 87.56 85 PRO A CA 1
ATOM 653 C C . PRO A 1 85 ? 11.740 -1.223 -21.037 1.00 87.56 85 PRO A C 1
ATOM 655 O O . PRO A 1 85 ? 10.967 -1.420 -20.095 1.00 87.56 85 PRO A O 1
ATOM 658 N N . GLY A 1 86 ? 11.534 -0.243 -21.921 1.00 87.38 86 GLY A N 1
ATOM 659 C CA . GLY A 1 86 ? 10.445 0.730 -21.794 1.00 87.38 86 GLY A CA 1
ATOM 660 C C . GLY A 1 86 ? 9.040 0.118 -21.851 1.00 87.38 86 GLY A C 1
ATOM 661 O O . GLY A 1 86 ? 8.115 0.676 -21.269 1.00 87.38 86 GLY A O 1
ATOM 662 N N . ASP A 1 87 ? 8.865 -1.047 -22.485 1.00 88.00 87 ASP A N 1
ATOM 663 C CA . ASP A 1 87 ? 7.588 -1.773 -22.495 1.00 88.00 87 ASP A CA 1
ATOM 664 C C . ASP A 1 87 ? 7.228 -2.335 -21.109 1.00 88.00 87 ASP A C 1
ATOM 666 O O . ASP A 1 87 ? 6.053 -2.368 -20.737 1.00 88.00 87 ASP A O 1
ATOM 670 N N . VAL A 1 88 ? 8.228 -2.756 -20.327 1.00 88.38 88 VAL A N 1
ATOM 671 C CA . VAL A 1 88 ? 8.039 -3.226 -18.950 1.00 88.38 88 VAL A CA 1
ATOM 672 C C . VAL A 1 88 ? 7.699 -2.035 -18.061 1.00 88.38 88 VAL A C 1
ATOM 674 O O . VAL A 1 88 ? 6.741 -2.107 -17.295 1.00 88.38 88 VAL A O 1
ATOM 677 N N . ILE A 1 89 ? 8.414 -0.915 -18.213 1.00 90.75 89 ILE A N 1
ATOM 678 C CA . ILE A 1 89 ? 8.140 0.319 -17.460 1.00 90.75 89 ILE A CA 1
ATOM 679 C C . ILE A 1 89 ? 6.726 0.822 -17.747 1.00 90.75 89 ILE A C 1
ATOM 681 O O . ILE A 1 89 ? 5.967 1.037 -16.810 1.00 90.75 89 ILE A O 1
ATOM 685 N N . GLY A 1 90 ? 6.330 0.915 -19.019 1.00 91.50 90 GLY A N 1
ATOM 686 C CA . GLY A 1 90 ? 4.994 1.379 -19.396 1.00 91.50 90 GLY A CA 1
ATOM 687 C C . GLY A 1 90 ? 3.870 0.488 -18.856 1.00 91.50 90 GLY A C 1
ATOM 688 O O . GLY A 1 90 ? 2.843 0.997 -18.407 1.00 91.50 90 GLY A O 1
ATOM 689 N N . ARG A 1 91 ? 4.065 -0.841 -18.826 1.00 91.75 91 ARG A N 1
ATOM 690 C CA . ARG A 1 91 ? 3.107 -1.770 -18.195 1.00 91.75 91 ARG A CA 1
ATOM 691 C C . ARG A 1 91 ? 2.970 -1.523 -16.693 1.00 91.75 91 ARG A C 1
ATOM 693 O O . ARG A 1 91 ? 1.854 -1.523 -16.178 1.00 91.75 91 ARG A O 1
ATOM 700 N N . VAL A 1 92 ? 4.084 -1.303 -16.001 1.00 92.88 92 VAL A N 1
ATOM 701 C CA . VAL A 1 92 ? 4.094 -1.060 -14.553 1.00 92.88 92 VAL A CA 1
ATOM 702 C C . VAL A 1 92 ? 3.503 0.312 -14.220 1.00 92.88 92 VAL A C 1
ATOM 704 O O . VAL A 1 92 ? 2.688 0.412 -13.309 1.00 92.88 92 VAL A O 1
ATOM 707 N N . GLU A 1 93 ? 3.837 1.360 -14.975 1.00 93.56 93 GLU A N 1
ATOM 708 C CA . GLU A 1 93 ? 3.249 2.697 -14.814 1.00 93.56 93 GLU A CA 1
ATOM 709 C C . GLU A 1 93 ? 1.735 2.694 -15.057 1.00 93.56 93 GLU A C 1
ATOM 711 O O . GLU A 1 93 ? 0.990 3.322 -14.302 1.00 93.56 93 GLU A O 1
ATOM 716 N N . GLY A 1 94 ? 1.263 1.934 -16.050 1.00 94.94 94 GLY A N 1
ATOM 717 C CA . GLY A 1 94 ? -0.165 1.709 -16.270 1.00 94.94 94 GLY A CA 1
ATOM 718 C C . GLY A 1 94 ? -0.839 1.020 -15.081 1.00 94.94 94 GLY A C 1
ATOM 719 O O . GLY A 1 94 ? -1.875 1.481 -14.608 1.00 94.94 94 GLY A O 1
ATOM 720 N N . ALA A 1 95 ? -0.223 -0.037 -14.539 1.00 94.38 95 ALA A N 1
ATOM 721 C CA . ALA A 1 95 ? -0.736 -0.731 -13.356 1.00 94.38 95 ALA A CA 1
ATOM 722 C C . ALA A 1 95 ? -0.759 0.169 -12.103 1.00 94.38 95 ALA A C 1
ATOM 724 O O . ALA A 1 95 ? -1.701 0.095 -11.312 1.00 94.38 95 ALA A O 1
ATOM 725 N N . ILE A 1 96 ? 0.229 1.060 -11.944 1.00 94.69 96 ILE A N 1
ATOM 726 C CA . ILE A 1 96 ? 0.244 2.081 -10.885 1.00 94.69 96 ILE A CA 1
ATOM 727 C C . ILE A 1 96 ? -0.946 3.034 -11.045 1.00 94.69 96 ILE A C 1
ATOM 729 O O . ILE A 1 96 ? -1.675 3.257 -10.081 1.00 94.69 96 ILE A O 1
ATOM 733 N N . ALA A 1 97 ? -1.172 3.573 -12.246 1.00 95.81 97 ALA A N 1
ATOM 734 C CA . ALA A 1 97 ? -2.265 4.514 -12.501 1.00 95.81 97 ALA A CA 1
ATOM 735 C C . ALA A 1 97 ? -3.653 3.882 -12.276 1.00 95.81 97 ALA A C 1
ATOM 737 O O . ALA A 1 97 ? -4.563 4.521 -11.733 1.00 95.81 97 ALA A O 1
ATOM 738 N N . ASP A 1 98 ? -3.805 2.613 -12.653 1.00 94.12 98 ASP A N 1
ATOM 739 C CA . ASP A 1 98 ? -5.011 1.826 -12.407 1.00 94.12 98 ASP A CA 1
ATOM 740 C C . ASP A 1 98 ? -5.275 1.635 -10.907 1.00 94.12 98 ASP A C 1
ATOM 742 O O . ASP A 1 98 ? -6.409 1.813 -10.451 1.00 94.12 98 ASP A O 1
ATOM 746 N N . LEU A 1 99 ? -4.239 1.306 -10.128 1.00 93.56 99 LEU A N 1
ATOM 747 C CA . LEU A 1 99 ? -4.352 1.149 -8.679 1.00 93.56 99 LEU A CA 1
ATOM 748 C C . LEU A 1 99 ? -4.649 2.483 -7.984 1.00 93.56 99 LEU A C 1
ATOM 750 O O . LEU A 1 99 ? -5.544 2.544 -7.146 1.00 93.56 99 LEU A O 1
ATOM 754 N N . GLU A 1 100 ? -3.987 3.573 -8.377 1.00 93.31 100 GLU A N 1
ATOM 755 C CA . GLU A 1 100 ? -4.274 4.923 -7.866 1.00 93.31 100 GLU A CA 1
ATOM 756 C C . GLU A 1 100 ? -5.703 5.380 -8.180 1.00 93.31 100 GLU A C 1
ATOM 758 O O . GLU A 1 100 ? -6.313 6.124 -7.410 1.00 93.31 100 GLU A O 1
ATOM 763 N N . THR A 1 101 ? -6.260 4.939 -9.307 1.00 94.00 101 THR A N 1
ATOM 764 C CA . THR A 1 101 ? -7.659 5.208 -9.647 1.00 94.00 101 THR A CA 1
ATOM 765 C C . THR A 1 101 ? -8.606 4.389 -8.772 1.00 94.00 101 THR A C 1
ATOM 767 O O . THR A 1 101 ? -9.571 4.948 -8.254 1.00 94.00 101 THR A O 1
ATOM 770 N N . ALA A 1 102 ? -8.310 3.106 -8.540 1.00 92.69 102 ALA A N 1
ATOM 771 C CA . ALA A 1 102 ? -9.094 2.254 -7.643 1.00 92.69 102 ALA A CA 1
ATOM 772 C C . ALA A 1 102 ? -9.065 2.752 -6.185 1.00 92.69 102 ALA A C 1
ATOM 774 O O . ALA A 1 102 ? -10.088 2.726 -5.505 1.00 92.69 102 ALA A O 1
ATOM 775 N N . LEU A 1 103 ? -7.928 3.286 -5.728 1.00 91.56 103 LEU A N 1
ATOM 776 C CA . LEU A 1 103 ? -7.745 3.842 -4.382 1.00 91.56 103 LEU A CA 1
ATOM 777 C C . LEU A 1 103 ? -8.636 5.057 -4.079 1.00 91.56 103 LEU A C 1
ATOM 779 O O . LEU A 1 103 ? -8.950 5.306 -2.914 1.00 91.56 103 LEU A O 1
ATOM 783 N N . LYS A 1 104 ? -9.081 5.792 -5.109 1.00 90.69 104 LYS A N 1
ATOM 784 C CA . LYS A 1 104 ? -10.039 6.907 -4.967 1.00 90.69 104 LYS A CA 1
ATOM 785 C C . LYS A 1 104 ? -11.470 6.436 -4.690 1.00 90.69 104 LYS A C 1
ATOM 787 O O . LYS A 1 104 ? -12.297 7.256 -4.302 1.00 90.69 104 LYS A O 1
ATOM 792 N N . GLY A 1 105 ? -11.768 5.159 -4.926 1.00 89.38 105 GLY A N 1
ATOM 793 C CA . GLY A 1 105 ? -13.053 4.534 -4.619 1.00 89.38 105 GLY A CA 1
ATOM 794 C C . GLY A 1 105 ? -13.011 3.724 -3.324 1.00 89.38 105 GLY A C 1
ATOM 795 O O . GLY A 1 105 ? -11.954 3.543 -2.722 1.00 89.38 105 GLY A O 1
ATOM 796 N N . ASP A 1 106 ? -14.167 3.212 -2.901 1.00 86.06 106 ASP A N 1
ATOM 797 C CA . ASP A 1 106 ? -14.345 2.433 -1.661 1.00 86.06 106 ASP A CA 1
ATOM 798 C C . ASP A 1 106 ? -14.535 0.919 -1.911 1.00 86.06 106 ASP A C 1
ATOM 800 O O . ASP A 1 106 ? -15.032 0.191 -1.053 1.00 86.06 106 ASP A O 1
ATOM 804 N N . ASP A 1 107 ? -14.153 0.422 -3.092 1.00 90.38 107 ASP A N 1
ATOM 805 C CA . ASP A 1 107 ? -14.290 -0.993 -3.456 1.00 90.38 107 ASP A CA 1
ATOM 806 C C . ASP A 1 107 ? -13.016 -1.780 -3.113 1.00 90.38 107 ASP A C 1
ATOM 808 O O . ASP A 1 107 ? -12.032 -1.786 -3.858 1.00 90.38 107 ASP A O 1
ATOM 812 N N . LYS A 1 108 ? -13.057 -2.482 -1.974 1.00 90.56 108 LYS A N 1
ATOM 813 C CA . LYS A 1 108 ? -11.967 -3.346 -1.499 1.00 90.56 108 LYS A CA 1
ATOM 814 C C . LYS A 1 108 ? -11.553 -4.387 -2.546 1.00 90.56 108 LYS A C 1
ATOM 816 O O . LYS A 1 108 ? -10.360 -4.593 -2.744 1.00 90.56 108 LYS A O 1
ATOM 821 N N . ALA A 1 109 ? -12.508 -5.019 -3.229 1.00 91.31 109 ALA A N 1
ATOM 822 C CA . ALA A 1 109 ? -12.207 -6.082 -4.186 1.00 91.31 109 ALA A CA 1
ATOM 823 C C . ALA A 1 109 ? -11.480 -5.531 -5.420 1.00 91.31 109 ALA A C 1
ATOM 825 O O . ALA A 1 109 ? -10.563 -6.170 -5.938 1.00 91.31 109 ALA A O 1
ATOM 826 N N . GLN A 1 110 ? -11.843 -4.325 -5.867 1.00 93.00 110 GLN A N 1
ATOM 827 C CA . GLN A 1 110 ? -11.116 -3.649 -6.943 1.00 93.00 110 GLN A CA 1
ATOM 828 C C . GLN A 1 110 ? -9.707 -3.238 -6.521 1.00 93.00 110 GLN A C 1
ATOM 830 O O . GLN A 1 110 ? -8.772 -3.449 -7.293 1.00 93.00 110 GLN A O 1
ATOM 835 N N . ILE A 1 111 ? -9.540 -2.693 -5.312 1.00 93.19 111 ILE A N 1
ATOM 836 C CA . ILE A 1 111 ? -8.218 -2.325 -4.783 1.00 93.19 111 ILE A CA 1
ATOM 837 C C . ILE A 1 111 ? -7.318 -3.563 -4.713 1.00 93.19 111 ILE A C 1
ATOM 839 O O . ILE A 1 111 ? -6.203 -3.524 -5.222 1.00 93.19 111 ILE A O 1
ATOM 843 N N . GLU A 1 112 ? -7.808 -4.679 -4.169 1.00 92.81 112 GLU A N 1
ATOM 844 C CA . GLU A 1 112 ? -7.050 -5.935 -4.089 1.00 92.81 112 GLU A CA 1
ATOM 845 C C . GLU A 1 112 ? -6.708 -6.501 -5.475 1.00 92.81 112 GLU A C 1
ATOM 847 O O . GLU A 1 112 ? -5.570 -6.904 -5.718 1.00 92.81 112 GLU A O 1
ATOM 852 N N . ALA A 1 113 ? -7.656 -6.491 -6.417 1.00 95.00 113 ALA A N 1
ATOM 853 C CA . ALA A 1 113 ? -7.415 -6.974 -7.776 1.00 95.00 113 ALA A CA 1
ATOM 854 C C . ALA A 1 113 ? -6.355 -6.136 -8.510 1.00 95.00 113 ALA A C 1
ATOM 856 O O . ALA A 1 113 ? -5.477 -6.687 -9.176 1.00 95.00 113 ALA A O 1
ATOM 857 N N . LYS A 1 114 ? -6.412 -4.805 -8.380 1.00 94.56 114 LYS A N 1
ATOM 858 C CA . LYS A 1 114 ? -5.429 -3.897 -8.986 1.00 94.56 114 LYS A CA 1
ATOM 859 C C . LYS A 1 114 ? -4.078 -3.946 -8.274 1.00 94.56 114 LYS A C 1
ATOM 861 O O . LYS A 1 114 ? -3.055 -3.880 -8.947 1.00 94.56 114 LYS A O 1
ATOM 866 N N . ALA A 1 115 ? -4.059 -4.135 -6.955 1.00 94.00 115 ALA A N 1
ATOM 867 C CA . ALA A 1 115 ? -2.831 -4.352 -6.196 1.00 94.00 115 ALA A CA 1
ATOM 868 C C . ALA A 1 115 ? -2.120 -5.623 -6.665 1.00 94.00 1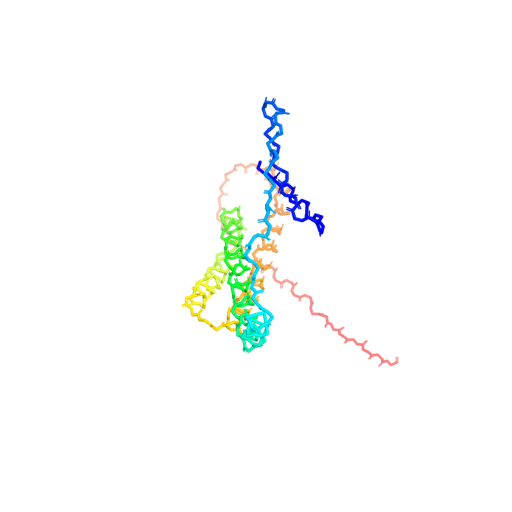15 ALA A C 1
ATOM 870 O O . ALA A 1 115 ? -0.938 -5.577 -6.987 1.00 94.00 115 ALA A O 1
ATOM 871 N N . LYS A 1 116 ? -2.857 -6.726 -6.833 1.00 94.56 116 LYS A N 1
ATOM 872 C CA . LYS A 1 116 ? -2.304 -7.969 -7.379 1.00 94.56 116 LYS A CA 1
ATOM 873 C C . LYS A 1 116 ? -1.751 -7.791 -8.799 1.00 94.56 116 LYS A C 1
ATOM 875 O O . LYS A 1 116 ? -0.663 -8.271 -9.096 1.00 94.56 116 LYS A O 1
ATOM 880 N N . ALA A 1 117 ? -2.461 -7.066 -9.665 1.00 94.31 117 ALA A N 1
ATOM 881 C CA . ALA A 1 117 ? -1.968 -6.763 -11.011 1.00 94.31 117 ALA A CA 1
ATOM 882 C C . ALA A 1 117 ? -0.666 -5.936 -10.984 1.00 94.31 117 ALA A C 1
ATOM 884 O O . ALA A 1 117 ? 0.239 -6.176 -11.785 1.00 94.31 117 ALA A O 1
ATOM 885 N N . LEU A 1 118 ? -0.544 -4.990 -10.045 1.00 93.75 118 LEU A N 1
ATOM 886 C CA . LEU A 1 118 ? 0.688 -4.232 -9.835 1.00 93.75 118 LEU A CA 1
ATOM 887 C C . LEU A 1 118 ? 1.822 -5.112 -9.291 1.00 93.75 118 LEU A C 1
ATOM 889 O O . LEU A 1 118 ? 2.958 -4.955 -9.729 1.00 93.75 118 LEU A O 1
ATOM 893 N N . GLU A 1 119 ? 1.541 -6.057 -8.392 1.00 93.06 119 GLU A N 1
ATOM 894 C CA . GLU A 1 119 ? 2.538 -7.030 -7.926 1.00 93.06 119 GLU A CA 1
ATOM 895 C C . GLU A 1 119 ? 3.067 -7.891 -9.080 1.00 93.06 119 GLU A C 1
ATOM 897 O O . GLU A 1 119 ? 4.281 -8.031 -9.234 1.00 93.06 119 GLU A O 1
ATOM 902 N N . GLU A 1 120 ? 2.183 -8.419 -9.930 1.00 92.38 120 GLU A N 1
ATOM 903 C CA . GLU A 1 120 ? 2.549 -9.220 -11.107 1.00 92.38 120 GLU A CA 1
ATOM 904 C C . GLU A 1 120 ? 3.391 -8.406 -12.111 1.00 92.38 120 GLU A C 1
ATOM 906 O O . GLU A 1 120 ? 4.416 -8.878 -12.619 1.00 92.38 120 GLU A O 1
ATOM 911 N N . ALA A 1 121 ? 3.024 -7.143 -12.357 1.00 90.31 121 ALA A N 1
ATOM 912 C CA . ALA A 1 121 ? 3.819 -6.238 -13.186 1.00 90.31 121 ALA A CA 1
ATOM 913 C C . ALA A 1 121 ? 5.177 -5.908 -12.535 1.00 90.31 121 ALA A C 1
ATOM 915 O O . ALA A 1 121 ? 6.214 -5.905 -13.203 1.00 90.31 121 ALA A O 1
ATOM 916 N N . GLY A 1 122 ? 5.1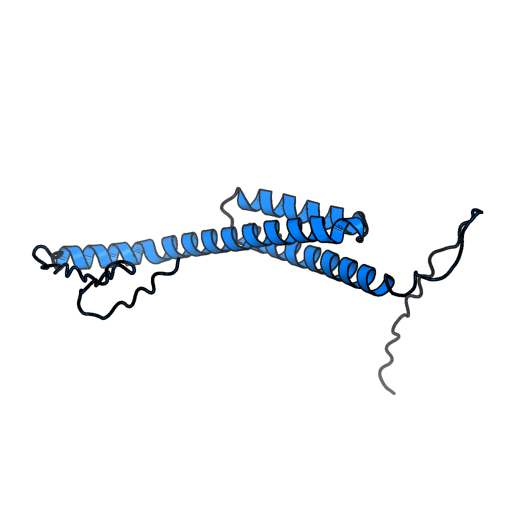92 -5.687 -11.219 1.00 88.31 122 GLY A N 1
ATOM 917 C CA . GLY A 1 122 ? 6.392 -5.417 -10.433 1.00 88.31 122 GLY A CA 1
ATOM 918 C C . GLY A 1 122 ? 7.384 -6.580 -10.456 1.00 88.31 122 GLY A C 1
ATOM 919 O O . GLY A 1 122 ? 8.586 -6.352 -10.573 1.00 88.31 122 GLY A O 1
ATOM 920 N N . GLN A 1 123 ? 6.915 -7.829 -10.442 1.00 89.62 123 GLN A N 1
ATOM 921 C CA . GLN A 1 123 ? 7.784 -9.001 -10.612 1.00 89.62 123 GLN A CA 1
ATOM 922 C C . GLN A 1 123 ? 8.539 -8.960 -11.945 1.00 89.62 123 GLN A C 1
ATOM 924 O O . GLN A 1 123 ? 9.734 -9.253 -11.982 1.00 89.62 123 GLN A O 1
ATOM 929 N N . SER A 1 124 ? 7.875 -8.534 -13.024 1.00 87.00 124 SER A N 1
ATOM 930 C CA . SER A 1 124 ? 8.516 -8.368 -14.335 1.00 87.00 124 SER A CA 1
ATOM 931 C C . SER A 1 124 ? 9.577 -7.261 -14.317 1.00 87.00 124 SER A C 1
ATOM 933 O O . SER A 1 124 ? 10.646 -7.431 -14.903 1.00 87.00 124 SER A O 1
ATOM 935 N N . LEU A 1 125 ? 9.322 -6.157 -13.602 1.00 87.12 125 LEU A N 1
ATOM 936 C CA . LEU A 1 125 ? 10.293 -5.077 -13.390 1.00 87.12 125 LEU A CA 1
ATOM 937 C C . LEU A 1 125 ? 11.544 -5.582 -12.661 1.00 87.12 125 LEU A C 1
ATOM 939 O O . LEU A 1 125 ? 12.661 -5.348 -13.118 1.00 87.12 125 LEU A O 1
ATOM 943 N N . TYR A 1 126 ? 11.365 -6.300 -11.550 1.00 86.56 126 TYR A N 1
ATOM 944 C CA . TYR A 1 126 ? 12.474 -6.846 -10.767 1.00 86.56 126 TYR A CA 1
ATOM 945 C C . TYR A 1 126 ? 13.258 -7.913 -11.533 1.00 86.56 126 TYR A C 1
ATOM 947 O O . TYR A 1 126 ? 14.487 -7.916 -11.481 1.00 86.56 126 TYR A O 1
ATOM 955 N N . ALA A 1 127 ? 12.576 -8.788 -12.277 1.00 87.75 127 ALA A N 1
ATOM 956 C CA . ALA A 1 127 ? 13.228 -9.781 -13.126 1.00 87.75 127 ALA A CA 1
ATOM 957 C C . ALA A 1 127 ? 14.083 -9.115 -14.217 1.00 87.75 127 ALA A C 1
ATOM 959 O O . ALA A 1 127 ? 15.243 -9.486 -14.403 1.00 87.75 127 ALA A O 1
ATOM 960 N N . ALA A 1 128 ? 13.554 -8.082 -14.881 1.00 84.56 128 ALA A N 1
ATOM 961 C CA . ALA A 1 128 ? 14.298 -7.315 -15.876 1.00 84.56 128 ALA A CA 1
ATOM 962 C C . ALA A 1 128 ? 15.487 -6.559 -15.256 1.00 84.56 128 ALA A C 1
ATOM 964 O O . ALA A 1 128 ? 16.587 -6.572 -15.809 1.00 84.56 128 ALA A O 1
ATOM 965 N N . ALA A 1 129 ? 15.302 -5.958 -14.077 1.00 83.81 129 ALA A N 1
ATOM 966 C CA . ALA A 1 129 ? 16.368 -5.280 -13.344 1.00 83.81 129 ALA A CA 1
ATOM 967 C C . ALA A 1 129 ? 17.493 -6.244 -12.926 1.00 83.81 129 ALA A C 1
ATOM 969 O O . ALA A 1 129 ? 18.673 -5.906 -13.037 1.00 83.81 129 ALA A O 1
ATOM 970 N N . ALA A 1 130 ? 17.145 -7.456 -12.482 1.00 84.12 130 ALA A N 1
ATOM 971 C CA . ALA A 1 130 ? 18.105 -8.490 -12.107 1.00 84.12 130 ALA A CA 1
ATOM 972 C C . ALA A 1 130 ? 18.895 -9.015 -13.318 1.00 84.12 130 ALA A C 1
ATOM 974 O O . ALA A 1 130 ? 20.118 -9.152 -13.233 1.00 84.12 130 ALA A O 1
ATOM 975 N N . ALA A 1 131 ? 18.226 -9.242 -14.454 1.00 82.50 131 ALA A N 1
ATOM 976 C CA . ALA A 1 131 ? 18.875 -9.642 -15.703 1.00 82.50 131 ALA A CA 1
ATOM 977 C C . ALA A 1 131 ? 19.866 -8.572 -16.195 1.00 82.50 131 ALA A C 1
ATOM 979 O O . ALA A 1 131 ? 21.003 -8.884 -16.551 1.00 82.50 131 ALA A O 1
ATOM 980 N N . ALA A 1 132 ? 19.484 -7.295 -16.115 1.00 73.88 132 ALA A N 1
ATOM 981 C CA . ALA A 1 132 ? 20.364 -6.187 -16.474 1.00 73.88 132 ALA A CA 1
ATOM 982 C C . ALA A 1 132 ? 21.577 -6.040 -15.535 1.00 73.88 132 ALA A C 1
ATOM 984 O O . ALA A 1 132 ? 22.609 -5.503 -15.934 1.00 73.88 132 ALA A O 1
ATOM 985 N N . GLN A 1 133 ? 21.485 -6.527 -14.293 1.00 67.88 133 GLN A N 1
ATOM 986 C CA . GLN A 1 133 ? 22.601 -6.521 -13.346 1.00 67.88 133 GLN A CA 1
ATOM 987 C C . GLN A 1 133 ? 23.607 -7.654 -13.617 1.00 67.88 133 GLN A C 1
ATOM 989 O O . GLN A 1 133 ? 24.801 -7.461 -13.404 1.00 67.88 133 GLN A O 1
ATOM 994 N N . GLN A 1 134 ? 23.153 -8.805 -14.129 1.00 59.34 134 GLN A N 1
ATOM 995 C CA . GLN A 1 134 ? 24.024 -9.926 -14.520 1.00 59.34 134 GLN A CA 1
ATOM 996 C C . GLN A 1 134 ? 24.729 -9.703 -15.869 1.00 59.34 134 GLN A C 1
ATOM 998 O O . GLN A 1 134 ? 25.798 -10.262 -16.093 1.00 59.34 134 GLN A O 1
ATOM 1003 N N . GLY A 1 135 ? 24.204 -8.827 -16.731 1.00 53.88 135 GLY A N 1
ATOM 1004 C CA . GLY A 1 135 ? 24.896 -8.369 -17.946 1.00 53.88 135 GLY A CA 1
ATOM 1005 C C . GLY A 1 135 ? 26.014 -7.340 -17.703 1.00 53.88 135 GLY A C 1
ATOM 1006 O O . GLY A 1 135 ? 26.701 -6.951 -18.643 1.00 53.88 135 GLY A O 1
ATOM 1007 N N . GLY A 1 136 ? 26.203 -6.883 -16.457 1.00 45.53 136 GLY A N 1
ATOM 1008 C CA . GLY A 1 136 ? 27.148 -5.820 -16.094 1.00 45.53 136 GLY A CA 1
ATOM 1009 C C . GLY A 1 136 ? 28.590 -6.258 -15.808 1.00 45.53 136 GLY A C 1
ATOM 1010 O O . GLY A 1 136 ? 29.437 -5.386 -15.639 1.00 45.53 136 GLY A O 1
ATOM 1011 N N . ASP A 1 137 ? 28.888 -7.564 -15.773 1.00 40.44 137 ASP A N 1
ATOM 1012 C CA . ASP A 1 137 ? 30.237 -8.099 -15.479 1.00 40.44 137 ASP A CA 1
ATOM 1013 C C . ASP A 1 137 ? 30.927 -8.742 -16.703 1.00 40.44 137 ASP A C 1
ATOM 1015 O O . ASP A 1 137 ? 31.906 -9.470 -16.583 1.00 40.44 137 ASP A O 1
ATOM 1019 N N . ALA A 1 138 ? 30.441 -8.450 -17.914 1.00 40.53 138 ALA A N 1
ATOM 1020 C CA . ALA A 1 138 ? 31.063 -8.870 -19.176 1.00 40.53 138 ALA A CA 1
ATOM 1021 C C . ALA A 1 138 ? 31.264 -7.689 -20.146 1.00 40.53 138 ALA A C 1
ATOM 1023 O O . ALA A 1 138 ? 31.066 -7.814 -21.350 1.00 40.53 138 ALA A O 1
ATOM 1024 N N . GLY A 1 139 ? 31.639 -6.518 -19.622 1.00 41.94 139 GLY A N 1
ATOM 1025 C CA . GLY A 1 139 ? 31.725 -5.286 -20.414 1.00 41.94 139 GLY A CA 1
ATOM 1026 C C . GLY A 1 139 ? 32.774 -4.285 -19.940 1.00 41.94 139 GLY A C 1
ATOM 1027 O O . GLY A 1 139 ? 32.531 -3.085 -19.986 1.00 41.94 139 GLY A O 1
ATOM 1028 N N . ALA A 1 140 ? 33.933 -4.750 -19.468 1.00 39.47 140 ALA A N 1
ATOM 1029 C CA . ALA A 1 140 ? 35.077 -3.888 -19.157 1.00 39.47 140 ALA A CA 1
ATOM 1030 C C . ALA A 1 140 ? 36.391 -4.454 -19.722 1.00 39.47 140 ALA A C 1
ATOM 1032 O O . ALA A 1 140 ? 37.380 -4.603 -19.012 1.00 39.47 140 ALA A O 1
ATOM 1033 N N . ALA A 1 141 ? 36.410 -4.764 -21.020 1.00 40.81 141 ALA A N 1
ATOM 1034 C CA . ALA A 1 141 ? 37.642 -4.896 -21.793 1.00 40.81 141 ALA A CA 1
ATOM 1035 C C . ALA A 1 141 ? 37.349 -4.686 -23.287 1.00 40.81 141 ALA A C 1
ATOM 1037 O O . ALA A 1 141 ? 36.693 -5.517 -23.903 1.00 40.81 141 ALA A O 1
ATOM 1038 N N . GLY A 1 142 ? 37.875 -3.604 -23.874 1.00 35.97 142 GLY A N 1
ATOM 1039 C CA . GLY A 1 142 ? 38.049 -3.515 -25.329 1.00 35.97 142 GLY A CA 1
ATOM 1040 C C . GLY A 1 142 ? 37.502 -2.262 -26.015 1.00 35.97 142 GLY A C 1
ATOM 1041 O O . GLY A 1 142 ? 36.416 -2.278 -26.564 1.00 35.97 142 GLY A O 1
ATOM 1042 N N . THR A 1 143 ? 38.344 -1.228 -26.046 1.00 32.62 143 THR A N 1
ATOM 1043 C CA . THR A 1 143 ? 38.718 -0.458 -27.250 1.00 32.62 143 THR A CA 1
ATOM 1044 C C . THR A 1 143 ? 37.671 0.343 -28.048 1.00 32.62 143 THR A C 1
ATOM 1046 O O . THR A 1 143 ? 36.734 -0.156 -28.651 1.00 32.62 143 THR A O 1
ATOM 1049 N N . ALA A 1 144 ? 38.002 1.631 -28.140 1.00 36.38 144 ALA A N 1
ATOM 1050 C CA . ALA A 1 144 ? 37.621 2.647 -29.112 1.00 36.38 144 ALA A CA 1
ATOM 1051 C C . ALA A 1 144 ? 37.219 2.213 -30.547 1.00 36.38 144 ALA A C 1
ATOM 1053 O O . ALA A 1 144 ? 37.915 1.449 -31.204 1.00 36.38 144 ALA A O 1
ATOM 1054 N N . SER A 1 145 ? 36.245 2.974 -31.069 1.00 38.28 145 SER A N 1
ATOM 1055 C CA . SER A 1 145 ? 36.128 3.475 -32.453 1.00 38.28 145 SER A CA 1
ATOM 1056 C C . SER A 1 145 ? 35.555 2.564 -33.555 1.00 38.28 145 SER A C 1
ATOM 1058 O O . SER A 1 145 ? 36.280 1.797 -34.176 1.00 38.28 145 SER A O 1
ATOM 1060 N N . GLY A 1 146 ? 34.310 2.872 -33.955 1.00 34.56 146 GLY A N 1
ATOM 1061 C CA . GLY A 1 146 ? 33.891 2.944 -35.364 1.00 34.56 146 GLY A CA 1
ATOM 1062 C C . GLY A 1 146 ? 33.043 1.796 -35.930 1.00 34.56 146 GLY A C 1
ATOM 1063 O O . GLY A 1 146 ? 33.456 0.646 -35.899 1.00 34.56 146 GLY A O 1
ATOM 1064 N N . GLY A 1 147 ? 31.934 2.157 -36.592 1.00 33.41 147 GLY A N 1
ATOM 1065 C CA . GLY A 1 147 ? 31.313 1.350 -37.656 1.00 33.41 147 GLY A CA 1
ATOM 1066 C C . GLY A 1 147 ? 29.959 0.717 -37.322 1.00 33.41 147 GLY A C 1
ATOM 1067 O O . GLY A 1 147 ? 29.768 0.176 -36.247 1.00 33.41 147 GLY A O 1
ATOM 1068 N N . ALA A 1 148 ? 29.021 0.843 -38.260 1.00 42.66 148 ALA A N 1
ATOM 1069 C CA . ALA A 1 148 ? 27.620 0.430 -38.205 1.00 42.66 148 ALA A CA 1
ATOM 1070 C C . ALA A 1 148 ? 27.381 -1.076 -38.475 1.00 42.66 148 ALA A C 1
ATOM 1072 O O . ALA A 1 148 ? 28.316 -1.770 -38.860 1.00 42.66 148 ALA A O 1
ATOM 1073 N N . GLN A 1 149 ? 26.089 -1.459 -38.414 1.00 38.06 149 GLN A N 1
ATOM 1074 C CA . GLN A 1 149 ? 25.405 -2.723 -38.799 1.00 38.06 149 GLN A CA 1
ATOM 1075 C C . GLN A 1 149 ? 25.070 -3.602 -37.583 1.00 38.06 149 GLN A C 1
ATOM 1077 O O . GLN A 1 149 ? 25.950 -4.008 -36.840 1.00 38.06 149 GLN A O 1
ATOM 1082 N N . ASP A 1 150 ? 23.802 -3.643 -37.162 1.00 46.69 150 ASP A N 1
ATOM 1083 C CA . ASP A 1 150 ? 22.742 -4.532 -37.682 1.00 46.69 150 ASP A CA 1
ATOM 1084 C C . ASP A 1 150 ? 23.161 -6.001 -37.588 1.00 46.69 150 ASP A C 1
ATOM 1086 O O . ASP A 1 150 ? 23.786 -6.520 -38.507 1.00 46.69 150 ASP A O 1
ATOM 1090 N N . ASP A 1 151 ? 22.832 -6.638 -36.461 1.00 41.97 151 ASP A N 1
ATOM 1091 C CA . ASP A 1 151 ? 22.693 -8.092 -36.397 1.00 41.97 151 ASP A CA 1
ATOM 1092 C C . ASP A 1 151 ? 21.706 -8.490 -35.282 1.00 41.97 151 ASP A C 1
ATOM 1094 O O . ASP A 1 151 ? 21.989 -8.445 -34.086 1.00 41.97 151 ASP A O 1
ATOM 1098 N N . VAL A 1 152 ? 20.470 -8.683 -35.737 1.00 49.19 152 VAL A N 1
ATOM 1099 C CA . VAL A 1 152 ? 19.514 -9.756 -35.433 1.00 49.19 152 VAL A CA 1
ATOM 1100 C C . VAL A 1 152 ? 19.526 -10.399 -34.034 1.00 49.19 152 VAL A C 1
ATOM 1102 O O . VAL A 1 152 ? 20.48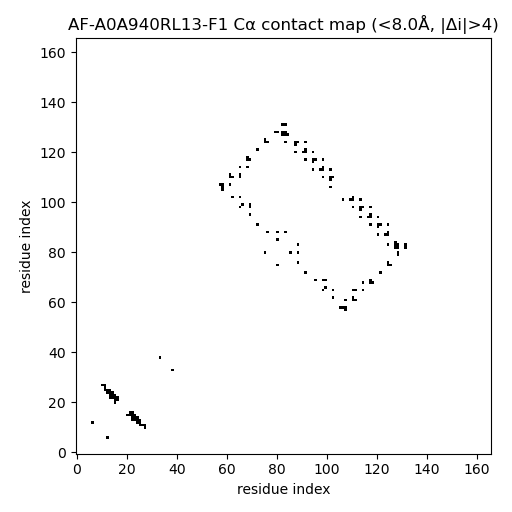7 -10.985 -33.551 1.00 49.19 152 VAL A O 1
ATOM 1105 N N . VAL A 1 153 ? 18.330 -10.358 -33.447 1.00 44.41 153 VAL A N 1
ATOM 1106 C CA . VAL A 1 153 ? 17.859 -11.039 -32.238 1.00 44.41 153 VAL A CA 1
ATOM 1107 C C . VAL A 1 153 ? 17.923 -12.561 -32.407 1.00 44.41 153 VAL A C 1
ATOM 1109 O O . VAL A 1 153 ? 17.185 -13.113 -33.223 1.00 44.41 153 VAL A O 1
ATOM 1112 N N . ASP A 1 154 ? 18.737 -13.239 -31.597 1.00 44.38 154 ASP A N 1
ATOM 1113 C CA . ASP A 1 154 ? 18.748 -14.702 -31.513 1.00 44.38 154 ASP A CA 1
ATOM 1114 C C . ASP A 1 154 ? 17.710 -15.168 -30.478 1.00 44.38 154 ASP A C 1
ATOM 1116 O O . ASP A 1 154 ? 17.929 -15.174 -29.264 1.00 44.38 154 ASP A O 1
ATOM 1120 N N . ALA A 1 155 ? 16.507 -15.446 -30.977 1.00 46.47 155 ALA A N 1
ATOM 1121 C CA . ALA A 1 155 ? 15.415 -16.035 -30.223 1.00 46.47 155 ALA A CA 1
ATOM 1122 C C . ALA A 1 155 ? 15.486 -17.567 -30.323 1.00 46.47 155 ALA A C 1
ATOM 1124 O O . ALA A 1 155 ? 14.766 -18.169 -31.115 1.00 46.47 155 ALA A O 1
ATOM 1125 N N . GLU A 1 156 ? 16.295 -18.214 -29.483 1.00 41.81 156 GLU A N 1
ATOM 1126 C CA . GLU A 1 156 ? 16.204 -19.665 -29.277 1.00 41.81 156 GLU A CA 1
ATOM 1127 C C . GLU A 1 156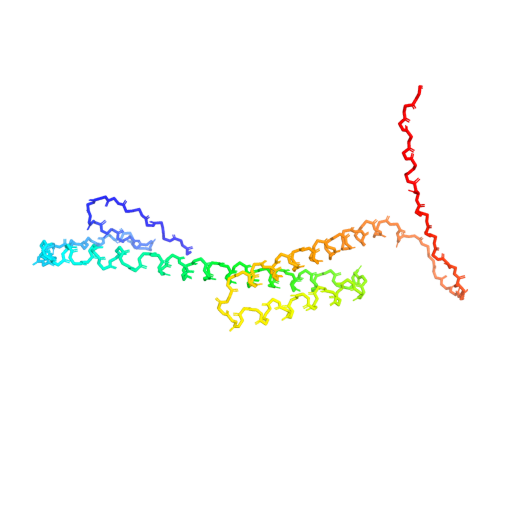 ? 15.203 -19.982 -28.155 1.00 41.81 156 GLU A C 1
ATOM 1129 O O . GLU A 1 156 ? 15.534 -20.194 -26.987 1.00 41.81 156 GLU A O 1
ATOM 1134 N N . PHE A 1 157 ? 13.925 -20.007 -28.539 1.00 47.22 157 PHE A N 1
ATOM 1135 C CA . PHE A 1 157 ? 12.870 -20.707 -27.814 1.00 47.22 157 PHE A CA 1
ATOM 1136 C C . PHE A 1 157 ? 13.079 -22.215 -28.009 1.00 47.22 157 PHE A C 1
ATOM 1138 O O . PHE A 1 157 ? 12.783 -22.763 -29.068 1.00 47.22 157 PHE A O 1
ATOM 1145 N N . THR A 1 158 ? 13.605 -22.899 -26.995 1.00 46.19 158 THR A N 1
ATOM 1146 C CA . THR A 1 158 ? 13.661 -24.365 -26.983 1.00 46.19 158 THR A CA 1
ATOM 1147 C C . THR A 1 158 ? 12.305 -24.915 -26.543 1.00 46.19 158 THR A C 1
ATOM 1149 O O . THR A 1 158 ? 11.969 -24.944 -25.360 1.00 46.19 158 THR A O 1
ATOM 1152 N N . GLU A 1 159 ? 11.502 -25.335 -27.525 1.00 48.38 159 GLU A N 1
ATOM 1153 C CA . GLU A 1 159 ? 10.278 -26.113 -27.322 1.00 48.38 159 GLU A CA 1
ATOM 1154 C C . GLU A 1 159 ? 10.573 -27.383 -26.512 1.00 48.38 159 GLU A C 1
ATOM 1156 O O . GLU A 1 159 ? 11.281 -28.290 -26.958 1.00 48.38 159 GLU A O 1
ATOM 1161 N N . VAL A 1 160 ? 9.973 -27.468 -25.324 1.00 46.84 160 VAL A N 1
ATOM 1162 C CA . VAL A 1 160 ? 9.835 -28.712 -24.567 1.00 46.84 160 VAL A CA 1
ATOM 1163 C C . VAL A 1 160 ? 8.850 -29.601 -25.323 1.00 46.84 160 VAL A C 1
ATOM 1165 O O . VAL A 1 160 ? 7.648 -29.345 -25.317 1.00 46.84 160 VAL A O 1
ATOM 1168 N N . LYS A 1 161 ? 9.350 -30.653 -25.974 1.00 48.75 161 LYS A N 1
ATOM 1169 C CA . LYS A 1 161 ? 8.508 -31.782 -26.376 1.00 48.75 161 LYS A CA 1
ATOM 1170 C C . LYS A 1 161 ? 8.459 -32.787 -25.235 1.00 48.75 161 LYS A C 1
ATOM 1172 O O . LYS A 1 161 ? 9.436 -33.476 -24.949 1.00 48.75 161 LYS A O 1
ATOM 1177 N N . ASP A 1 162 ? 7.301 -32.810 -24.584 1.00 48.31 162 ASP A N 1
ATOM 1178 C CA . ASP A 1 162 ? 6.776 -33.961 -23.864 1.00 48.31 162 ASP A CA 1
ATOM 1179 C C . ASP A 1 162 ? 6.878 -35.216 -24.738 1.00 48.31 162 ASP A C 1
ATOM 1181 O O . ASP A 1 162 ? 6.436 -35.192 -25.882 1.00 48.31 162 ASP A O 1
ATOM 1185 N N . ASP A 1 163 ? 7.353 -36.325 -24.172 1.00 49.94 163 ASP A N 1
ATOM 1186 C CA . ASP A 1 163 ? 6.848 -37.638 -24.562 1.00 49.94 163 ASP A CA 1
ATOM 1187 C 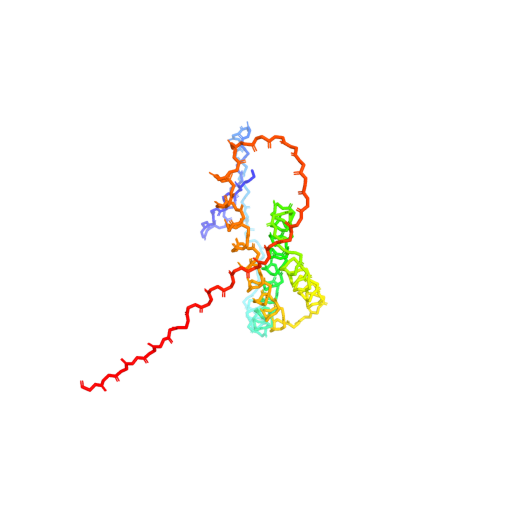C . ASP A 1 163 ? 6.763 -38.566 -23.345 1.00 49.94 163 ASP A C 1
ATOM 1189 O O . ASP A 1 163 ? 7.746 -38.996 -22.735 1.00 49.94 163 ASP A O 1
ATOM 1193 N N . LYS A 1 164 ? 5.508 -38.846 -22.988 1.00 50.88 164 LYS A N 1
ATOM 1194 C CA . LYS A 1 164 ? 5.070 -39.947 -22.137 1.00 50.88 164 LYS A CA 1
ATOM 1195 C C . LYS A 1 164 ? 5.107 -41.253 -22.940 1.00 50.88 164 LYS A C 1
ATOM 1197 O O . LYS A 1 164 ? 4.572 -41.299 -24.035 1.00 50.88 164 LYS A O 1
ATOM 1202 N N . GLN A 1 165 ? 5.554 -42.312 -22.265 1.00 41.59 165 GLN A N 1
ATOM 1203 C CA . GLN A 1 165 ? 5.077 -43.704 -22.352 1.00 41.59 165 GLN A CA 1
ATOM 1204 C C . GLN A 1 165 ? 5.083 -44.423 -23.717 1.00 41.59 165 GLN A C 1
ATOM 1206 O O . GLN A 1 165 ? 4.196 -44.217 -24.541 1.00 41.59 165 GLN A O 1
ATOM 1211 N N . ALA A 1 166 ? 5.948 -45.437 -23.822 1.00 37.75 166 ALA A N 1
ATOM 1212 C CA . ALA A 1 166 ? 5.593 -46.800 -24.239 1.00 37.75 166 ALA A CA 1
ATOM 1213 C C . ALA A 1 166 ? 6.633 -47.793 -23.697 1.00 37.75 166 ALA A C 1
ATOM 1215 O O . ALA A 1 166 ? 7.839 -47.472 -23.783 1.00 37.75 166 ALA A O 1
#

Secondary structure (DSSP, 8-state):
--------SS---EEE-TTT--EEE------SPPPHHHHHHHHHHHHHHHHHHHHHHHHHHHHHHHHHHHHHHHHHHHHHGGGS-HHHHHHHHHHHHHHHHHHTS--HHHHHHHHHHHHHHHHHHHHHHHHHHHGGGS-S--------------------------

Nearest PDB structures (foldseek):
  4jnf-assembly1_A  TM=7.576E-01  e=6.424E-09  Escherichia coli K-12
  3dpo-assembly2_A  TM=7.462E-01  e=8.549E-09  Escherichia coli K-12
  1dkx-assembly1_A  TM=7.204E-01  e=6.067E-09  Escherichia coli
  4r5l-assembly1_A  TM=7.324E-01  e=3.778E-08  Escherichia coli K-12
  4b9q-assembly4_D  TM=6.847E-01  e=7.501E-08  Escherichia coli

Mean predicted aligned error: 17.57 Å

Sequence (166 aa):
VQQQHVLDVAGQHTAKDKKTGKEQKVEIKAGSGLSDDEIQRMVADAEAHREEDKKFHELVQARNQADGLVHATRSAITEHGSKVPGDVIGRVEGAIADLETALKGDDKAQIEAKAKALEEAGQSLYAAAAAAQQGGDAGAAGTASGGAQDDVVDAEFTEVKDDKQA

Radius of gyration: 29.21 Å; Cα contacts (8 Å, |Δi|>4): 87; chains: 1; bounding box: 66×60×80 Å

Foldseek 3Di:
DDDPDDDDPPQWDWDADPPPRDTDTDDPDPPDDDDPVRVVVVVVVCVVCVVVVVLVVLLVVLLVLLVVLLVVLVVLCVVQVVQADPVLVVQLVVLSVQLVVCSVDSDSVSNVVSSVSNVVSSVNSVVSSVVSVVVPPPPPDDDDDDDDDDDDDDDPPDDDDDDDDD

Solvent-accessible surface area (backbone atoms only — not comparable to full-atom values): 10492 Å² total; per-residue (Å²): 143,83,83,84,82,79,87,62,102,66,78,67,64,76,59,72,46,90,88,76,74,57,74,58,84,59,79,74,76,87,83,78,74,78,49,74,69,53,50,51,50,54,49,52,53,50,60,71,41,44,65,59,53,49,53,51,50,53,38,53,50,52,47,55,53,41,53,51,47,48,52,53,50,54,49,48,44,72,76,32,41,93,59,34,62,67,71,57,51,53,52,36,54,50,30,42,54,52,31,61,54,34,63,77,51,88,50,54,69,56,36,51,55,30,38,50,50,33,51,59,36,44,51,53,48,53,51,41,34,51,54,48,58,69,61,63,82,79,76,89,82,82,82,87,84,85,87,88,81,91,78,82,86,85,80,82,78,81,79,83,77,85,80,82,88,134

pLDDT: mean 72.07, std 21.35, range [32.62, 95.81]